Protein AF-A0A2E6TPL6-F1 (afdb_monomer)

Sequence (133 aa):
MKLKTKAWLVSQGLLLVVAFIIQVTFYRAIKVGPVLGMAKRPYVEIIKGVDLVIPESILSQNLPPEAYDARLPLSQVQIQKSNLAAYRRAAQQEEGLRTAFIGGVVVNVIYFFAYHLLFIYFSNSIKRHKRVL

Mean predicted aligned error: 5.43 Å

Structure (mmCIF, N/CA/C/O backbone):
data_AF-A0A2E6TPL6-F1
#
_entry.id   AF-A0A2E6TPL6-F1
#
loop_
_atom_site.group_PDB
_atom_site.id
_atom_site.type_symbol
_atom_site.label_atom_id
_atom_site.label_alt_id
_atom_site.label_comp_id
_atom_site.label_asym_id
_atom_site.label_entity_id
_atom_site.label_seq_id
_atom_site.pdbx_PDB_ins_code
_atom_site.Cartn_x
_atom_site.Cartn_y
_atom_site.Cartn_z
_atom_site.occupancy
_atom_site.B_iso_or_equiv
_atom_site.auth_seq_id
_atom_site.auth_comp_id
_atom_site.auth_asym_id
_atom_site.auth_atom_id
_atom_site.pdbx_PDB_model_num
ATOM 1 N N . MET A 1 1 ? 28.920 -10.388 -16.751 1.00 61.78 1 MET A N 1
ATOM 2 C CA . MET A 1 1 ? 27.532 -9.907 -16.983 1.00 61.78 1 MET A CA 1
ATOM 3 C C . MET A 1 1 ? 27.543 -8.682 -17.888 1.00 61.78 1 MET A C 1
ATOM 5 O O . MET A 1 1 ? 28.387 -7.815 -17.683 1.00 61.78 1 MET A O 1
ATOM 9 N N . LYS A 1 2 ? 26.636 -8.607 -18.874 1.00 85.56 2 LYS A N 1
ATOM 10 C CA . LYS A 1 2 ? 26.517 -7.461 -19.799 1.00 85.56 2 LYS A CA 1
ATOM 11 C C . LYS A 1 2 ? 26.126 -6.187 -19.030 1.00 85.56 2 LYS A C 1
ATOM 13 O O . LYS A 1 2 ? 25.414 -6.281 -18.031 1.00 85.56 2 LYS A O 1
ATOM 18 N N . LEU A 1 3 ? 26.550 -5.010 -19.508 1.00 86.31 3 LEU A N 1
ATOM 19 C CA . LEU A 1 3 ? 26.249 -3.704 -18.888 1.00 86.31 3 LEU A CA 1
ATOM 20 C C . LEU A 1 3 ? 24.743 -3.511 -18.635 1.00 86.31 3 LEU A C 1
ATOM 22 O O . LEU A 1 3 ? 24.360 -3.070 -17.556 1.00 86.31 3 LEU A O 1
ATOM 26 N N . LYS A 1 4 ? 23.905 -3.957 -19.585 1.00 88.69 4 LYS A N 1
ATOM 27 C CA . LYS A 1 4 ? 22.440 -4.041 -19.456 1.00 88.69 4 LYS A CA 1
ATOM 28 C C . LYS A 1 4 ? 22.021 -4.675 -18.130 1.00 88.69 4 LYS A C 1
ATOM 30 O O . LYS A 1 4 ? 21.314 -4.082 -17.333 1.00 88.69 4 LYS A O 1
ATOM 35 N N . THR A 1 5 ? 22.483 -5.893 -17.875 1.00 87.88 5 THR A N 1
ATOM 36 C CA . THR A 1 5 ? 22.052 -6.663 -16.708 1.00 87.88 5 THR A CA 1
ATOM 37 C C . THR A 1 5 ? 22.510 -6.009 -15.409 1.00 87.88 5 THR A C 1
ATOM 39 O O . THR A 1 5 ? 21.754 -5.999 -14.447 1.00 87.88 5 THR A O 1
ATOM 42 N N . LYS A 1 6 ? 23.712 -5.416 -15.382 1.00 91.00 6 LYS A N 1
ATOM 43 C CA . LYS A 1 6 ? 24.206 -4.690 -14.202 1.00 91.00 6 LYS A CA 1
ATOM 44 C C . LYS A 1 6 ? 23.342 -3.463 -13.893 1.00 91.00 6 LYS A C 1
ATOM 46 O O . LYS A 1 6 ? 22.884 -3.319 -12.768 1.00 91.00 6 LYS A O 1
ATOM 51 N N . ALA A 1 7 ? 23.086 -2.617 -14.893 1.00 90.38 7 ALA A N 1
ATOM 52 C CA . ALA A 1 7 ? 22.276 -1.410 -14.724 1.00 90.38 7 ALA A CA 1
ATOM 53 C C . ALA A 1 7 ? 20.827 -1.739 -14.333 1.00 90.38 7 ALA A C 1
ATOM 55 O O . ALA A 1 7 ? 20.265 -1.099 -13.447 1.00 90.38 7 ALA A O 1
ATOM 56 N N . TRP A 1 8 ? 20.252 -2.776 -14.947 1.00 93.19 8 TRP A N 1
ATOM 57 C CA . TRP A 1 8 ? 18.927 -3.270 -14.587 1.00 93.19 8 TRP A CA 1
ATOM 58 C C . TRP A 1 8 ? 18.864 -3.731 -13.129 1.00 93.19 8 TRP A C 1
ATOM 60 O O . TRP A 1 8 ? 17.986 -3.292 -12.396 1.00 93.19 8 TRP A O 1
ATOM 70 N N . LEU A 1 9 ? 19.816 -4.561 -12.686 1.00 92.56 9 LEU A N 1
ATOM 71 C CA . LEU A 1 9 ? 19.839 -5.077 -11.315 1.00 92.56 9 LEU A CA 1
ATOM 72 C C . LEU A 1 9 ? 20.007 -3.975 -10.271 1.00 92.56 9 LEU A C 1
ATOM 74 O O . LEU A 1 9 ? 19.335 -4.020 -9.247 1.00 92.56 9 LEU A O 1
ATOM 78 N N . VAL A 1 10 ? 20.865 -2.983 -10.527 1.00 92.81 10 VAL A N 1
ATOM 79 C CA . VAL A 1 10 ? 21.039 -1.847 -9.609 1.00 92.81 10 VAL A CA 1
ATOM 80 C C . VAL A 1 10 ? 19.732 -1.072 -9.468 1.00 92.81 10 VAL A C 1
ATOM 82 O O . VAL A 1 10 ? 19.296 -0.809 -8.349 1.00 92.81 10 VAL A O 1
ATOM 85 N N . SER A 1 11 ? 19.067 -0.753 -10.581 1.00 90.69 11 SER A N 1
ATOM 86 C CA . SER A 1 11 ? 17.821 0.007 -10.503 1.00 90.69 11 SER A CA 1
ATOM 87 C C . SER A 1 11 ? 16.665 -0.800 -9.914 1.00 90.69 11 SER A C 1
ATOM 89 O O . SER A 1 11 ? 15.890 -0.268 -9.124 1.00 90.69 11 SER A O 1
ATOM 91 N N . GLN A 1 12 ? 16.553 -2.080 -10.268 1.00 91.81 12 GLN A N 1
ATOM 92 C CA . GLN A 1 12 ? 15.533 -2.969 -9.719 1.00 91.81 12 GLN A CA 1
ATOM 93 C C . GLN A 1 12 ? 15.750 -3.189 -8.218 1.00 91.81 12 GLN A C 1
ATOM 95 O O . GLN A 1 12 ? 14.801 -3.152 -7.439 1.00 91.81 12 GLN A O 1
ATOM 100 N N . GLY A 1 13 ? 17.007 -3.356 -7.801 1.00 92.81 13 GLY A N 1
ATOM 101 C CA . GLY A 1 13 ? 17.386 -3.454 -6.397 1.00 92.81 13 GLY A CA 1
ATOM 102 C C . GLY A 1 13 ? 16.987 -2.206 -5.615 1.00 92.81 13 GLY A C 1
ATOM 103 O O . GLY A 1 13 ? 16.375 -2.328 -4.558 1.00 92.81 13 GLY A O 1
ATOM 104 N N . LEU A 1 14 ? 17.242 -1.012 -6.159 1.00 95.12 14 LEU A N 1
ATOM 105 C CA . LEU A 1 14 ? 16.849 0.242 -5.514 1.00 95.12 14 LEU A CA 1
ATOM 106 C C . LEU A 1 14 ? 15.326 0.341 -5.331 1.00 95.12 14 LEU A C 1
ATOM 108 O O . LEU A 1 14 ? 14.867 0.697 -4.248 1.00 95.12 14 LEU A O 1
ATOM 112 N N . LEU A 1 15 ? 14.540 -0.030 -6.347 1.00 94.12 15 LEU A N 1
ATOM 113 C CA . LEU A 1 15 ? 13.074 -0.030 -6.261 1.00 94.12 15 LEU A CA 1
ATOM 114 C C . LEU A 1 15 ? 12.552 -0.987 -5.188 1.00 94.12 15 LEU A C 1
ATOM 116 O O . LEU A 1 15 ? 11.667 -0.621 -4.415 1.00 94.12 15 LEU A O 1
ATOM 120 N N . LEU A 1 16 ? 13.111 -2.196 -5.114 1.00 94.75 16 LEU A N 1
ATOM 121 C CA . LEU A 1 16 ? 12.724 -3.180 -4.103 1.00 94.75 16 LEU A CA 1
ATOM 122 C C . LEU A 1 16 ? 13.094 -2.720 -2.689 1.00 94.75 16 LEU A C 1
ATOM 124 O O . LEU A 1 16 ? 12.283 -2.866 -1.776 1.00 94.75 16 LEU A O 1
ATOM 128 N N . VAL A 1 17 ? 14.275 -2.122 -2.506 1.00 96.19 17 VAL A N 1
ATOM 129 C CA . VAL A 1 17 ? 14.706 -1.571 -1.212 1.00 96.19 17 VAL A CA 1
ATOM 130 C C . VAL A 1 17 ? 13.775 -0.448 -0.762 1.00 96.19 17 VAL A C 1
ATOM 132 O O . VAL A 1 17 ? 13.322 -0.450 0.381 1.00 96.19 17 VAL A O 1
ATOM 135 N N . VAL A 1 18 ? 13.433 0.483 -1.654 1.00 94.94 18 VAL A N 1
ATOM 136 C CA . VAL A 1 18 ? 12.509 1.581 -1.335 1.00 94.94 18 VAL A CA 1
ATOM 137 C C . VAL A 1 18 ? 11.118 1.043 -0.994 1.00 94.94 18 VAL A C 1
ATOM 139 O O . VAL A 1 18 ? 10.553 1.427 0.031 1.00 94.94 18 VAL A O 1
ATOM 142 N N . ALA A 1 19 ? 10.585 0.114 -1.793 1.00 94.69 19 ALA A N 1
ATOM 143 C CA . ALA A 1 19 ? 9.297 -0.516 -1.512 1.00 94.69 19 ALA A CA 1
ATOM 144 C C . ALA A 1 19 ? 9.300 -1.216 -0.143 1.00 94.69 19 ALA A C 1
ATOM 146 O O . ALA A 1 19 ? 8.362 -1.051 0.636 1.00 94.69 19 ALA A O 1
ATOM 147 N N . PHE A 1 20 ? 10.377 -1.932 0.188 1.00 96.19 20 PHE A N 1
ATOM 148 C CA . PHE A 1 20 ? 10.544 -2.576 1.488 1.00 96.19 20 PHE A CA 1
ATOM 149 C C . PHE A 1 20 ? 10.549 -1.564 2.643 1.00 96.19 20 PHE A C 1
ATOM 151 O O . PHE A 1 20 ? 9.829 -1.754 3.624 1.00 96.19 20 PHE A O 1
ATOM 158 N N . ILE A 1 21 ? 11.296 -0.462 2.521 1.00 96.75 21 ILE A N 1
ATOM 159 C CA . ILE A 1 21 ? 11.339 0.599 3.539 1.00 96.75 21 ILE A CA 1
ATOM 160 C C . ILE A 1 21 ? 9.945 1.189 3.770 1.00 96.75 21 ILE A C 1
ATOM 162 O O . ILE A 1 21 ? 9.536 1.345 4.923 1.00 96.75 21 ILE A O 1
ATOM 166 N N . ILE A 1 22 ? 9.197 1.480 2.702 1.00 94.50 22 ILE A N 1
ATOM 167 C CA . ILE A 1 22 ? 7.830 2.012 2.797 1.00 94.50 22 ILE A CA 1
ATOM 168 C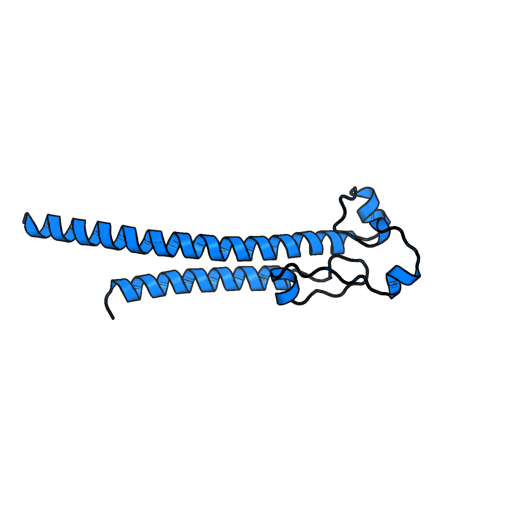 C . ILE A 1 22 ? 6.925 1.028 3.548 1.00 94.50 22 ILE A C 1
ATOM 170 O O . ILE A 1 22 ? 6.263 1.418 4.512 1.00 94.50 22 ILE A O 1
ATOM 174 N N . GLN A 1 23 ? 6.946 -0.253 3.164 1.00 96.75 23 GLN A N 1
ATOM 175 C CA . GLN A 1 23 ? 6.134 -1.294 3.803 1.00 96.75 23 GLN A CA 1
ATOM 176 C C . GLN A 1 23 ? 6.447 -1.431 5.295 1.00 96.75 23 GLN A C 1
ATOM 178 O O . GLN A 1 23 ? 5.543 -1.420 6.131 1.00 96.75 23 GLN A O 1
ATOM 183 N N . VAL A 1 24 ? 7.731 -1.496 5.656 1.00 96.88 24 VAL A N 1
ATOM 184 C CA . VAL A 1 24 ? 8.158 -1.596 7.058 1.00 96.88 24 VAL A CA 1
ATOM 185 C C . VAL A 1 24 ? 7.748 -0.356 7.848 1.00 96.88 24 VAL A C 1
ATOM 187 O O . VAL A 1 24 ? 7.274 -0.481 8.979 1.00 96.88 24 VAL A O 1
ATOM 190 N N . THR A 1 25 ? 7.902 0.834 7.269 1.00 95.50 25 THR A N 1
ATOM 191 C CA . THR A 1 25 ? 7.596 2.103 7.940 1.00 95.50 25 THR A CA 1
ATOM 192 C C . THR A 1 25 ? 6.105 2.224 8.238 1.00 95.50 25 THR A C 1
ATOM 194 O O . THR A 1 25 ? 5.727 2.454 9.389 1.00 95.50 25 THR A O 1
ATOM 197 N N . PHE A 1 26 ? 5.247 1.995 7.243 1.00 94.44 26 PHE A N 1
ATOM 198 C CA . PHE A 1 26 ? 3.798 2.032 7.434 1.00 94.44 26 PHE A CA 1
ATOM 199 C C . PHE A 1 26 ? 3.313 0.931 8.364 1.00 94.44 26 PHE A C 1
ATOM 201 O O . PHE A 1 26 ? 2.531 1.206 9.274 1.00 94.44 26 PHE A O 1
ATOM 208 N N . TYR A 1 27 ? 3.839 -0.288 8.231 1.00 97.19 27 TYR A N 1
ATOM 209 C CA . TYR A 1 27 ? 3.469 -1.356 9.145 1.00 97.19 27 TYR A CA 1
ATOM 210 C C . TYR A 1 27 ? 3.855 -1.015 10.587 1.00 97.19 27 TYR A C 1
ATOM 212 O O . TYR A 1 27 ? 3.050 -1.205 11.491 1.00 97.19 27 TYR A O 1
ATOM 220 N N . ARG A 1 28 ? 5.052 -0.471 10.849 1.00 96.12 28 ARG A N 1
ATOM 221 C CA . ARG A 1 28 ? 5.479 -0.059 12.204 1.00 96.12 28 ARG A CA 1
ATOM 222 C C . ARG A 1 28 ? 4.660 1.098 12.783 1.00 96.12 28 ARG A C 1
ATOM 224 O O . ARG A 1 28 ? 4.548 1.186 14.009 1.00 96.12 28 ARG A O 1
ATOM 231 N N . ALA A 1 29 ? 4.090 1.952 11.935 1.00 95.12 29 ALA A N 1
ATOM 232 C CA . ALA A 1 29 ? 3.231 3.052 12.363 1.00 95.12 29 ALA A CA 1
ATOM 233 C C . ALA A 1 29 ? 1.898 2.566 12.961 1.00 95.12 29 ALA A C 1
ATOM 235 O O . ALA A 1 29 ? 1.374 3.219 13.865 1.00 95.12 29 ALA A O 1
ATOM 236 N N . ILE A 1 30 ? 1.395 1.405 12.526 1.00 95.50 30 ILE A N 1
ATOM 237 C CA . ILE A 1 30 ? 0.181 0.788 13.073 1.00 95.50 30 ILE A CA 1
ATOM 238 C C . ILE A 1 30 ? 0.440 0.329 14.513 1.00 95.50 30 ILE A C 1
ATOM 240 O O . ILE A 1 30 ? 1.394 -0.417 14.777 1.00 95.50 30 ILE A O 1
ATOM 244 N N . LYS A 1 31 ? -0.421 0.774 15.438 1.00 94.69 31 LYS A N 1
ATOM 245 C CA . LYS A 1 31 ? -0.348 0.463 16.878 1.00 94.69 31 LYS A CA 1
ATOM 246 C C . LYS A 1 31 ? -1.405 -0.536 17.349 1.00 94.69 31 LYS A C 1
ATOM 248 O O . LYS A 1 31 ? -1.103 -1.354 18.208 1.00 94.69 31 LYS A O 1
ATOM 253 N N . VAL A 1 32 ? -2.605 -0.474 16.783 1.00 95.12 32 VAL A N 1
ATOM 254 C CA . VAL A 1 32 ? -3.769 -1.304 17.138 1.00 95.12 32 VAL A CA 1
ATOM 255 C C . VAL A 1 32 ? -4.410 -1.862 15.869 1.00 95.12 32 VAL A C 1
ATOM 257 O O . VAL A 1 32 ? -4.038 -1.440 14.774 1.00 95.12 32 VAL A O 1
ATOM 260 N N . GLY A 1 33 ? -5.333 -2.813 16.005 1.00 94.25 33 GLY A N 1
ATOM 261 C CA . GLY A 1 33 ? -6.192 -3.238 14.898 1.00 94.25 33 GLY A CA 1
ATOM 262 C C . GLY A 1 33 ? -7.284 -2.201 14.592 1.00 94.25 33 GLY A C 1
ATOM 263 O O . GLY A 1 33 ? -7.356 -1.165 15.253 1.00 94.25 33 GLY A O 1
ATOM 264 N N . PRO A 1 34 ? -8.156 -2.444 13.604 1.00 94.38 34 PRO A N 1
ATOM 265 C CA . PRO A 1 34 ? -9.221 -1.511 13.229 1.00 94.38 34 PRO A CA 1
ATOM 266 C C . PRO A 1 34 ? -10.521 -1.689 14.038 1.00 94.38 34 PRO A C 1
ATOM 268 O O . PRO A 1 34 ? -11.481 -0.954 13.818 1.00 94.38 34 PRO A O 1
ATOM 271 N N . VAL A 1 35 ? -10.555 -2.644 14.972 1.00 93.44 35 VAL A N 1
ATOM 272 C CA . VAL A 1 35 ? -11.692 -2.934 15.860 1.00 93.44 35 VAL A CA 1
ATOM 273 C C . VAL A 1 35 ? -11.291 -2.679 17.312 1.00 93.44 35 VAL A C 1
ATOM 275 O O . VAL A 1 35 ? -10.169 -3.003 17.701 1.00 93.44 35 VAL A O 1
ATOM 278 N N . LEU A 1 36 ? -12.193 -2.107 18.114 1.00 92.25 36 LEU A N 1
ATOM 279 C CA . LEU A 1 36 ? -11.968 -1.806 19.530 1.00 92.25 36 LEU A CA 1
ATOM 280 C C . LEU A 1 36 ? -11.450 -3.036 20.294 1.00 92.25 36 LEU A C 1
ATOM 282 O O . LEU A 1 36 ? -12.002 -4.127 20.183 1.00 92.25 36 LEU A O 1
ATOM 286 N N . GLY A 1 37 ? -10.373 -2.864 21.064 1.00 88.62 37 GLY A N 1
ATOM 287 C CA . GLY A 1 37 ? -9.748 -3.951 21.828 1.00 88.62 37 GLY A CA 1
ATOM 288 C C . GLY A 1 37 ? -8.924 -4.934 20.988 1.00 88.62 37 GLY A C 1
ATOM 289 O O . GLY A 1 37 ? -8.298 -5.832 21.545 1.00 88.62 37 GLY A O 1
ATOM 290 N N . MET A 1 38 ? -8.872 -4.764 19.663 1.00 91.31 38 MET A N 1
ATOM 291 C CA . MET A 1 38 ? -8.071 -5.610 18.788 1.00 91.31 38 MET A CA 1
ATOM 292 C C . MET A 1 38 ? -6.599 -5.190 18.806 1.00 91.31 38 MET A C 1
ATOM 294 O O . MET A 1 38 ? -6.245 -4.024 18.589 1.00 91.31 38 MET A O 1
ATOM 298 N N . ALA A 1 39 ? -5.720 -6.170 18.998 1.00 93.06 39 ALA A N 1
ATOM 299 C CA . ALA A 1 39 ? -4.291 -5.983 18.811 1.00 93.06 39 ALA A CA 1
ATOM 300 C C . ALA A 1 39 ? -3.952 -5.674 17.344 1.00 93.06 39 ALA A C 1
ATOM 302 O O . ALA A 1 39 ? -4.722 -5.943 16.419 1.00 93.06 39 ALA A O 1
ATOM 303 N N . LYS A 1 40 ? -2.760 -5.117 17.127 1.00 94.88 40 LYS A N 1
ATOM 304 C CA . LYS A 1 40 ? -2.201 -4.941 15.788 1.00 94.88 40 LYS A CA 1
ATOM 305 C C . LYS A 1 40 ? -2.194 -6.270 15.029 1.00 94.88 40 LYS A C 1
ATOM 307 O O . LYS A 1 40 ? -1.655 -7.261 15.520 1.00 94.88 40 LYS A O 1
ATOM 312 N N . ARG A 1 41 ? -2.725 -6.256 13.809 1.00 94.62 41 ARG A N 1
ATOM 313 C CA . ARG A 1 41 ? -2.809 -7.445 12.961 1.00 94.62 41 ARG A CA 1
ATOM 314 C C . ARG A 1 41 ? -1.457 -7.824 12.348 1.00 94.62 41 ARG A C 1
ATOM 316 O O . ARG A 1 41 ? -0.653 -6.932 12.054 1.00 94.62 41 ARG A O 1
ATOM 323 N N . PRO A 1 42 ? -1.206 -9.120 12.099 1.00 95.81 42 PRO A N 1
ATOM 324 C CA . PRO A 1 42 ? -0.039 -9.566 11.349 1.00 95.81 42 PRO A CA 1
ATOM 325 C C . PRO A 1 42 ? 0.007 -8.969 9.938 1.00 95.81 42 PRO A C 1
ATOM 327 O O . PRO A 1 42 ? -0.997 -8.931 9.228 1.00 95.81 42 PRO A O 1
ATOM 330 N N . TYR A 1 43 ? 1.202 -8.568 9.495 1.00 95.69 43 TYR A N 1
ATOM 331 C CA . TYR A 1 43 ? 1.429 -7.974 8.169 1.00 95.69 43 TYR A CA 1
ATOM 332 C C . TYR A 1 43 ? 0.787 -8.781 7.029 1.00 95.69 43 TYR A C 1
ATOM 334 O O . TYR A 1 43 ? 0.113 -8.223 6.169 1.00 95.69 43 TYR A O 1
ATOM 342 N N . VAL A 1 44 ? 0.964 -10.106 7.037 1.00 95.44 44 VAL A N 1
ATOM 343 C CA . VAL A 1 44 ? 0.475 -10.984 5.963 1.00 95.44 44 VAL A CA 1
ATOM 344 C C . VAL A 1 44 ? -1.050 -10.963 5.861 1.00 95.44 44 VAL A C 1
ATOM 346 O O . VAL A 1 44 ? -1.576 -10.951 4.752 1.00 95.44 44 VAL A O 1
ATOM 349 N N . GLU A 1 45 ? -1.759 -10.925 6.989 1.00 95.69 45 GLU A N 1
ATOM 350 C CA . GLU A 1 45 ? -3.224 -10.850 7.003 1.00 95.69 45 GLU A CA 1
ATOM 351 C C . GLU A 1 45 ? -3.724 -9.519 6.449 1.00 95.69 45 GLU A C 1
ATOM 353 O O . GLU A 1 45 ? -4.678 -9.498 5.671 1.00 95.69 45 GLU A O 1
ATOM 358 N N . ILE A 1 46 ? -3.040 -8.422 6.798 1.00 95.25 46 ILE A N 1
ATOM 359 C CA . ILE A 1 46 ? -3.351 -7.087 6.281 1.00 95.25 46 ILE A CA 1
ATOM 360 C C . ILE A 1 46 ? -3.192 -7.068 4.764 1.00 95.25 46 ILE A C 1
ATOM 362 O O . ILE A 1 46 ? -4.106 -6.620 4.077 1.00 95.25 46 ILE A O 1
ATOM 366 N N . ILE A 1 47 ? -2.066 -7.571 4.241 1.00 96.25 47 ILE A N 1
ATOM 367 C CA . ILE A 1 47 ? -1.783 -7.586 2.798 1.00 96.25 47 ILE A CA 1
ATOM 368 C C . ILE A 1 47 ? -2.758 -8.483 2.035 1.00 96.25 47 ILE A C 1
ATOM 370 O O . ILE A 1 47 ? -3.232 -8.093 0.971 1.00 96.25 47 ILE A O 1
ATOM 374 N N . LYS A 1 48 ? -3.086 -9.661 2.576 1.00 94.62 48 LYS A N 1
ATOM 375 C CA . LYS A 1 48 ? -4.043 -10.590 1.957 1.00 94.62 48 LYS A CA 1
ATOM 376 C C . LYS A 1 48 ? -5.498 -10.134 2.069 1.00 94.62 48 LYS A C 1
ATOM 378 O O . LYS A 1 48 ? -6.352 -10.747 1.443 1.00 94.62 48 LYS A O 1
ATOM 383 N N . GLY A 1 49 ? -5.782 -9.094 2.855 1.00 92.31 49 GLY A N 1
ATOM 384 C CA . GLY A 1 49 ? -7.146 -8.620 3.071 1.00 92.31 49 GLY A CA 1
ATOM 385 C C . GLY A 1 49 ? -8.029 -9.664 3.753 1.00 92.31 49 GLY A C 1
ATOM 386 O O . GLY A 1 49 ? -9.209 -9.739 3.444 1.00 92.31 49 GLY A O 1
ATOM 387 N N . VAL A 1 50 ? -7.456 -10.483 4.645 1.00 92.25 50 VAL A N 1
ATOM 388 C CA . VAL A 1 50 ? -8.218 -11.501 5.384 1.00 92.25 50 VAL A CA 1
ATOM 389 C C . VAL A 1 50 ? -9.312 -10.814 6.201 1.00 92.25 50 VAL A C 1
ATOM 391 O O . VAL A 1 50 ? -9.062 -9.754 6.791 1.00 92.25 50 VAL A O 1
ATOM 394 N N . ASP A 1 51 ? -10.497 -11.419 6.246 1.00 87.75 51 ASP A N 1
ATOM 395 C CA . ASP A 1 51 ? -11.604 -10.917 7.053 1.00 87.75 51 ASP A CA 1
ATOM 396 C C . ASP A 1 51 ? -11.232 -10.836 8.532 1.00 87.75 51 ASP A C 1
ATOM 398 O O . ASP A 1 51 ? -10.414 -11.593 9.060 1.00 87.75 51 ASP A O 1
ATOM 402 N N . LEU A 1 52 ? -11.816 -9.850 9.202 1.00 86.69 52 LEU A N 1
ATOM 403 C CA . LEU A 1 52 ? -11.511 -9.577 10.594 1.00 86.69 52 LEU A CA 1
ATOM 404 C C . LEU A 1 52 ? -12.369 -10.422 11.519 1.00 86.69 52 LEU A C 1
ATOM 406 O O . LEU A 1 52 ? -13.591 -10.439 11.405 1.00 86.69 52 LEU A O 1
ATOM 410 N N . VAL A 1 53 ? -11.709 -11.045 12.491 1.00 86.31 53 VAL A N 1
ATOM 411 C CA . VAL A 1 53 ? -12.372 -11.706 13.611 1.00 86.31 53 VAL A CA 1
ATOM 412 C C . VAL A 1 53 ? -12.560 -10.677 14.722 1.00 86.31 53 VAL A C 1
ATOM 414 O O . VAL A 1 53 ? -11.589 -10.109 15.226 1.00 86.31 53 VAL A O 1
ATOM 417 N N . ILE A 1 54 ? -13.817 -10.406 15.072 1.00 88.00 54 ILE A N 1
ATOM 418 C CA . ILE A 1 54 ? -14.167 -9.490 16.161 1.00 88.00 54 ILE A CA 1
ATOM 419 C C . ILE A 1 54 ? -13.8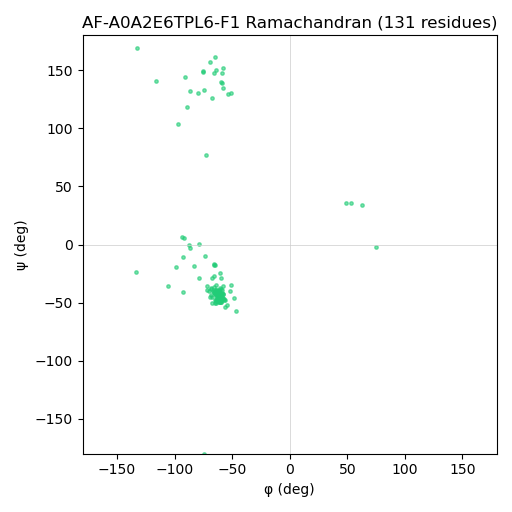80 -10.203 17.493 1.00 88.00 54 ILE A C 1
ATOM 421 O O . ILE A 1 54 ? -14.294 -11.352 17.651 1.00 88.00 54 ILE A O 1
ATOM 425 N N . PRO A 1 55 ? -13.202 -9.558 18.461 1.00 87.06 55 PRO A N 1
ATOM 426 C CA . PRO A 1 55 ? -12.965 -10.157 19.770 1.00 87.06 55 PRO A CA 1
ATOM 427 C C . PRO A 1 55 ? -14.271 -10.546 20.481 1.00 87.06 55 PRO A C 1
ATOM 429 O O . PRO A 1 55 ? -15.204 -9.744 20.569 1.00 87.06 55 PRO A O 1
ATOM 432 N 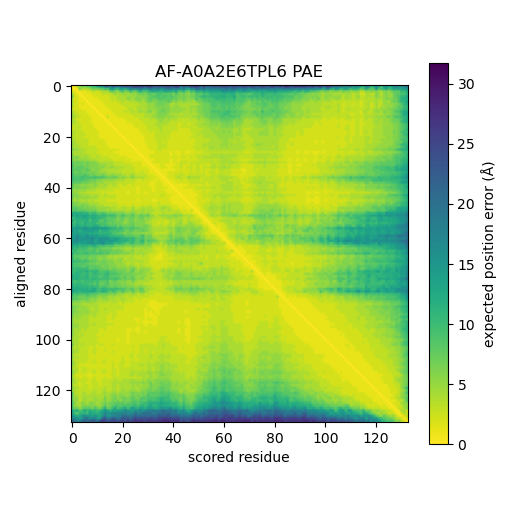N . GLU A 1 56 ? -14.318 -11.744 21.067 1.00 86.88 56 GLU A N 1
ATOM 433 C CA . GLU A 1 56 ? -15.488 -12.232 21.820 1.00 86.88 56 GLU A CA 1
ATOM 434 C C . GLU A 1 56 ? -15.848 -11.333 23.015 1.00 86.88 56 GLU A C 1
ATOM 436 O O . GLU A 1 56 ? -17.018 -11.193 23.379 1.00 86.88 56 GLU A O 1
ATOM 441 N N . SER A 1 57 ? -14.855 -10.649 23.591 1.00 85.12 57 SER A N 1
ATOM 442 C CA . SER A 1 57 ? -15.051 -9.678 24.673 1.00 85.12 57 SER A CA 1
ATOM 443 C C . SER A 1 57 ? -15.945 -8.502 24.278 1.00 85.12 57 SER A C 1
ATOM 445 O O . SER A 1 57 ? -16.554 -7.893 25.150 1.00 85.12 57 SER A O 1
ATOM 447 N N . ILE A 1 58 ? -16.033 -8.183 22.984 1.00 85.38 58 ILE A N 1
ATOM 448 C CA . ILE A 1 58 ? -16.893 -7.125 22.445 1.00 85.38 58 ILE A CA 1
ATOM 449 C C . ILE A 1 58 ? -18.245 -7.695 22.018 1.00 85.38 58 ILE A C 1
ATOM 451 O O . ILE A 1 58 ? -19.279 -7.093 22.301 1.00 85.38 58 ILE A O 1
ATOM 455 N N . LEU A 1 59 ? -18.249 -8.876 21.392 1.00 85.06 59 LEU A N 1
ATOM 456 C CA . LEU A 1 59 ? -19.486 -9.548 20.977 1.00 85.06 59 LEU A CA 1
ATOM 457 C C . LEU A 1 59 ? -20.392 -9.865 22.173 1.00 85.06 59 LEU A C 1
ATOM 459 O O . LEU A 1 59 ? -21.604 -9.695 22.092 1.00 85.06 59 LEU A O 1
ATOM 463 N N . SER A 1 60 ? -19.807 -10.245 23.310 1.00 86.56 60 SER A N 1
ATOM 464 C CA . SER A 1 60 ? -20.548 -10.529 24.546 1.00 86.56 60 SER A CA 1
ATOM 465 C C . SER A 1 60 ? -21.246 -9.307 25.160 1.00 86.56 60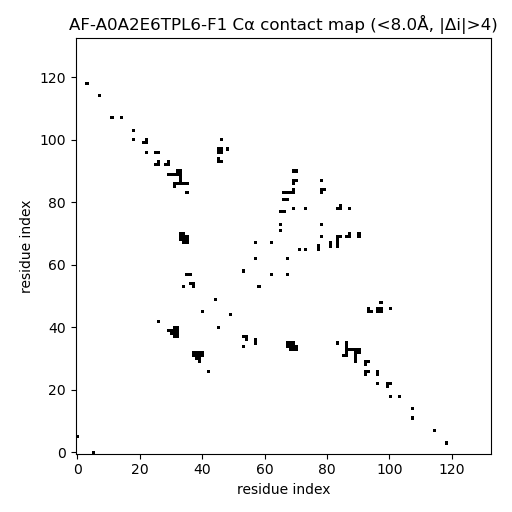 SER A C 1
ATOM 467 O O . SER A 1 60 ? -22.161 -9.472 25.963 1.00 86.56 60 SER A O 1
ATOM 469 N N . GLN A 1 61 ? -20.871 -8.084 24.769 1.00 86.44 61 GLN A N 1
ATOM 470 C CA . GLN A 1 61 ? -21.468 -6.848 25.288 1.00 86.44 61 GLN A CA 1
ATOM 471 C C . GLN A 1 61 ? -22.731 -6.415 24.524 1.00 86.44 61 GLN A C 1
ATOM 473 O O . GLN A 1 61 ? -23.345 -5.422 24.909 1.00 86.44 61 GLN A O 1
ATOM 478 N N . ASN A 1 62 ? -23.124 -7.129 23.456 1.00 85.94 62 ASN A N 1
ATOM 479 C CA . ASN A 1 62 ? -24.273 -6.783 22.601 1.00 85.94 62 ASN A CA 1
ATOM 480 C C . ASN A 1 62 ? -24.273 -5.310 22.144 1.00 85.94 62 ASN A C 1
ATOM 482 O O . ASN A 1 62 ? -25.317 -4.665 22.034 1.00 85.94 62 ASN A O 1
ATOM 486 N N . LEU A 1 63 ? -23.082 -4.761 21.895 1.00 86.62 63 LEU A N 1
ATOM 487 C CA . LEU A 1 63 ? -22.926 -3.403 21.391 1.00 86.62 63 LEU A CA 1
ATOM 488 C C . LEU A 1 63 ? -23.274 -3.343 19.898 1.00 86.62 63 LEU A C 1
ATOM 490 O O . LEU A 1 63 ? -23.019 -4.304 19.168 1.00 86.62 63 LEU A O 1
ATOM 494 N N . PRO A 1 64 ? -23.802 -2.209 19.411 1.00 90.00 64 PRO A N 1
ATOM 495 C CA . PRO A 1 64 ? -23.971 -2.011 17.980 1.00 90.00 64 PRO A CA 1
ATOM 496 C C . PRO A 1 64 ? -22.594 -1.946 17.283 1.00 90.00 64 PRO A C 1
ATOM 498 O O . PRO A 1 64 ? -21.636 -1.443 17.886 1.00 90.00 64 PRO A O 1
ATOM 501 N N . PRO A 1 65 ? -22.462 -2.407 16.023 1.00 90.19 65 PRO A N 1
ATOM 502 C CA . 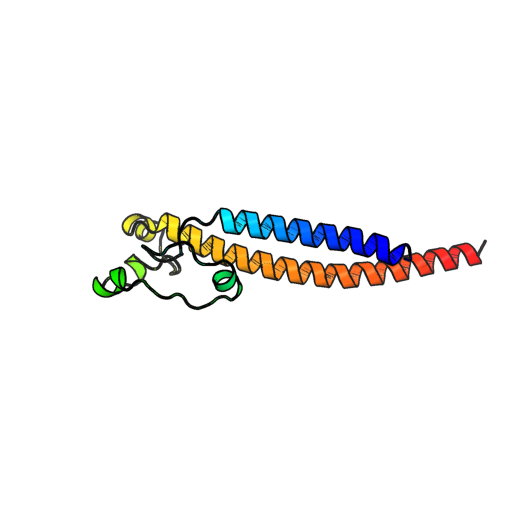PRO A 1 65 ? -21.200 -2.394 15.277 1.00 90.19 65 PRO A CA 1
ATOM 503 C C . PRO A 1 65 ? -20.485 -1.042 15.253 1.00 90.19 65 PRO A C 1
ATOM 505 O O . PRO A 1 65 ? -19.262 -0.978 15.342 1.00 90.19 65 PRO A O 1
ATOM 508 N N . GLU A 1 66 ? -21.230 0.058 15.218 1.00 91.75 66 GLU A N 1
ATOM 509 C CA . GLU A 1 66 ? -20.718 1.430 15.216 1.00 91.75 66 GLU A CA 1
ATOM 510 C C . GLU A 1 66 ? -19.978 1.810 16.509 1.00 91.75 66 GLU A C 1
ATOM 512 O O . GLU A 1 66 ? -19.234 2.794 16.538 1.00 91.75 66 GLU A O 1
ATOM 517 N N . ALA A 1 67 ? -20.177 1.053 17.591 1.00 90.06 67 ALA A N 1
ATOM 518 C CA . ALA A 1 67 ? -19.496 1.270 18.861 1.00 90.06 67 ALA A CA 1
ATOM 519 C C . ALA A 1 67 ? -18.098 0.637 18.911 1.00 90.06 67 ALA A C 1
ATOM 521 O O . ALA A 1 67 ? -17.291 1.040 19.747 1.00 90.06 67 ALA A O 1
ATOM 522 N N . TYR A 1 68 ? -17.785 -0.319 18.028 1.00 92.19 68 TYR A N 1
ATOM 523 C CA . TYR A 1 68 ? -16.517 -1.052 18.079 1.00 92.19 68 TYR A CA 1
ATOM 524 C C . TYR A 1 68 ? -15.792 -1.193 16.736 1.00 92.19 68 TYR A C 1
ATOM 526 O O . TYR A 1 68 ? -14.575 -1.377 16.730 1.00 92.19 68 TYR A O 1
ATOM 534 N N . ASP A 1 69 ? -16.486 -1.108 15.602 1.00 93.00 69 ASP A N 1
ATOM 535 C CA . ASP A 1 69 ? -15.898 -1.255 14.273 1.00 93.00 69 ASP A CA 1
ATOM 536 C C . ASP A 1 69 ? -15.597 0.110 13.651 1.00 93.00 69 ASP A C 1
ATOM 538 O O . ASP A 1 69 ? -16.470 0.809 13.131 1.00 93.00 69 ASP A O 1
ATOM 542 N N . ALA A 1 70 ? -14.319 0.488 13.659 1.00 9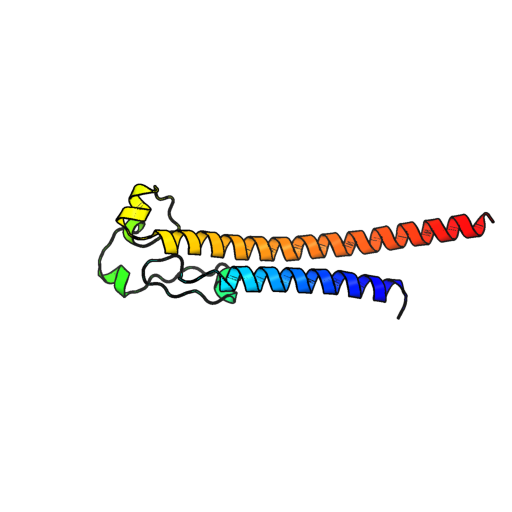2.81 70 ALA A N 1
ATOM 543 C CA . ALA A 1 70 ? -13.889 1.772 13.131 1.00 92.81 70 ALA A CA 1
ATOM 544 C C . ALA A 1 70 ? -13.782 1.800 11.596 1.00 92.81 70 ALA A C 1
ATOM 546 O O . ALA A 1 70 ? -13.410 2.833 11.034 1.00 92.81 70 ALA A O 1
ATOM 547 N N . ARG A 1 71 ? -14.081 0.700 10.893 1.00 92.00 71 ARG A N 1
ATOM 548 C CA . ARG A 1 71 ? -14.096 0.653 9.419 1.00 92.00 71 ARG A CA 1
ATOM 549 C C . ARG A 1 71 ? -15.367 1.264 8.843 1.00 92.00 71 ARG A C 1
ATOM 551 O O . ARG A 1 71 ? -15.327 1.835 7.753 1.00 92.00 71 ARG A O 1
ATOM 558 N N . LEU A 1 72 ? -16.464 1.197 9.591 1.00 93.44 72 LEU A N 1
ATOM 559 C CA . LEU A 1 72 ? -17.758 1.730 9.181 1.00 93.44 72 LEU A CA 1
ATOM 560 C C . LEU A 1 72 ? -17.680 3.239 8.877 1.00 93.44 72 LEU A C 1
ATOM 562 O O . LEU A 1 72 ? -16.814 3.940 9.416 1.00 93.44 72 LEU A O 1
ATOM 566 N N . PRO A 1 73 ? -18.543 3.767 7.991 1.00 92.19 73 PRO A N 1
ATOM 567 C CA . PRO A 1 73 ? -18.585 5.191 7.671 1.00 92.19 73 PRO A CA 1
ATOM 568 C C . PRO A 1 73 ? -19.191 5.992 8.838 1.00 92.19 73 PRO A C 1
ATOM 570 O O . PRO A 1 73 ? -20.351 6.387 8.813 1.00 92.19 73 PRO A O 1
ATOM 573 N N . LEU A 1 74 ? -18.391 6.213 9.881 1.00 91.25 74 LEU A N 1
ATOM 574 C CA . LEU A 1 74 ? -18.781 6.928 11.095 1.00 91.25 74 LEU A CA 1
ATOM 575 C C . LEU A 1 74 ? -18.484 8.428 10.985 1.00 91.25 74 LEU A C 1
ATOM 577 O O . LEU A 1 74 ? -17.454 8.841 10.444 1.00 91.25 74 LEU A O 1
ATOM 581 N N . SER A 1 75 ? -19.354 9.250 11.570 1.00 92.50 75 SER A N 1
ATOM 582 C CA . SER A 1 75 ? -19.082 10.676 11.775 1.00 92.50 75 SER A CA 1
ATOM 583 C C . SER A 1 75 ? -17.987 10.885 12.829 1.00 92.50 75 SER A C 1
ATOM 585 O O . SER A 1 75 ? -17.774 10.050 13.710 1.00 92.50 75 SER A O 1
ATOM 587 N N . GLN A 1 76 ? -17.313 12.039 12.796 1.00 89.81 76 GLN A N 1
ATOM 588 C CA . GLN A 1 76 ? -16.273 12.366 13.784 1.00 89.81 76 GLN A CA 1
ATOM 589 C C . GLN A 1 76 ? -16.801 12.346 15.226 1.00 89.81 76 GLN A C 1
ATOM 591 O O . GLN A 1 76 ? -16.107 11.890 16.132 1.00 89.81 76 GLN A O 1
ATOM 596 N N . VAL A 1 77 ? -18.051 12.774 15.428 1.00 91.06 77 VAL A N 1
ATOM 597 C CA . VAL A 1 77 ? -18.710 12.756 16.740 1.00 91.06 77 VAL A CA 1
ATOM 598 C C . VAL A 1 77 ? -18.878 11.322 17.246 1.00 91.06 77 VAL A C 1
ATOM 600 O O . VAL A 1 77 ? -18.569 11.042 18.400 1.00 91.06 77 VAL A O 1
ATOM 603 N N . GLN A 1 78 ? -19.303 10.393 16.383 1.00 90.00 78 GLN A N 1
ATOM 604 C CA . GLN A 1 78 ? -19.424 8.974 16.740 1.00 90.00 78 GLN A CA 1
ATOM 605 C C . GLN A 1 78 ? -18.060 8.353 17.060 1.00 90.00 78 GLN A C 1
ATOM 607 O O . GLN A 1 78 ? -17.926 7.657 18.062 1.00 90.00 78 GLN A O 1
ATOM 612 N N . ILE A 1 79 ? -17.029 8.658 16.265 1.00 90.44 79 ILE A N 1
ATOM 613 C CA . ILE A 1 79 ? -15.666 8.155 16.493 1.00 90.44 79 ILE A CA 1
ATOM 614 C C . ILE A 1 79 ? -15.135 8.607 17.855 1.00 90.44 79 ILE A C 1
ATOM 616 O O . ILE A 1 79 ? -14.522 7.813 18.568 1.00 90.44 79 ILE A O 1
ATOM 620 N N . GLN A 1 80 ? -15.359 9.869 18.225 1.00 90.31 80 GLN A N 1
ATOM 621 C CA . GLN A 1 80 ? -14.931 10.391 19.522 1.00 90.31 80 GLN A CA 1
ATOM 622 C C . GLN A 1 80 ? -15.734 9.780 20.669 1.00 90.31 80 GLN A C 1
ATOM 624 O O . GLN A 1 80 ? -15.142 9.326 21.646 1.00 90.31 80 GLN A O 1
ATOM 629 N N . LYS A 1 81 ? -17.063 9.703 20.527 1.00 90.06 81 LYS A N 1
ATOM 630 C CA . LYS A 1 81 ? -17.957 9.141 21.548 1.00 90.06 81 LYS A CA 1
ATOM 631 C C . LYS A 1 81 ? -17.630 7.680 21.868 1.00 90.06 81 LYS A C 1
ATOM 633 O O . LYS A 1 81 ? -17.678 7.293 23.030 1.00 90.06 81 LYS A O 1
ATOM 638 N N . SER A 1 82 ? -17.261 6.899 20.856 1.00 87.94 82 SER A N 1
ATOM 639 C CA . SER A 1 82 ? -16.915 5.479 20.990 1.00 87.94 82 SER A CA 1
ATOM 640 C C . SER A 1 82 ? -15.409 5.228 21.191 1.00 87.94 82 SER A C 1
ATOM 642 O O . SER A 1 82 ? -14.970 4.083 21.180 1.00 87.94 82 SER A O 1
ATOM 644 N N . ASN A 1 83 ? -14.588 6.278 21.349 1.00 91.31 83 ASN A N 1
ATOM 645 C CA . ASN A 1 83 ? -13.125 6.191 21.480 1.00 91.31 83 ASN A CA 1
ATOM 646 C C . ASN A 1 83 ? -12.429 5.398 20.342 1.00 91.31 83 ASN A C 1
ATOM 648 O O . ASN A 1 83 ? -11.431 4.701 20.538 1.00 91.31 83 ASN A O 1
ATOM 652 N N . LEU A 1 84 ? -12.941 5.519 19.113 1.00 94.25 84 LEU A N 1
ATOM 653 C CA . LEU A 1 84 ? -12.482 4.762 17.942 1.00 94.25 84 LEU A CA 1
ATOM 654 C C . LEU A 1 84 ? -11.390 5.474 17.129 1.00 94.25 84 LEU A C 1
ATOM 656 O O . LEU A 1 84 ? -10.985 4.988 16.078 1.00 94.25 84 LEU A O 1
ATOM 660 N N . ALA A 1 85 ? -10.876 6.621 17.581 1.00 94.19 85 ALA A N 1
ATOM 661 C CA . ALA A 1 85 ? -9.976 7.456 16.777 1.00 94.19 85 ALA A CA 1
ATOM 662 C C . ALA A 1 85 ? -8.664 6.752 16.373 1.00 94.19 85 ALA A C 1
ATOM 664 O O . ALA A 1 85 ? -8.186 6.927 15.249 1.00 94.19 85 ALA A O 1
ATOM 665 N N . ALA A 1 86 ? -8.072 5.962 17.274 1.00 94.50 86 ALA A N 1
ATOM 666 C CA . ALA A 1 86 ? -6.867 5.183 16.979 1.00 94.50 86 ALA A CA 1
ATOM 667 C C . ALA A 1 86 ? -7.164 4.002 16.038 1.00 94.50 86 ALA A C 1
ATOM 669 O O . ALA A 1 86 ? -6.398 3.745 15.113 1.00 94.50 86 ALA A O 1
ATOM 670 N N . TYR A 1 87 ? -8.309 3.348 16.229 1.00 95.19 87 TYR A N 1
ATOM 671 C CA . TYR A 1 87 ? -8.782 2.221 15.426 1.00 95.19 87 TYR A CA 1
ATOM 672 C C . TYR A 1 87 ? -9.155 2.655 14.002 1.00 95.19 87 TYR A C 1
ATOM 674 O O . TYR A 1 87 ? -8.818 1.980 13.032 1.00 95.19 87 TYR A O 1
ATOM 682 N N . ARG A 1 88 ? -9.746 3.847 13.844 1.00 94.88 88 ARG A N 1
ATOM 683 C CA . ARG A 1 88 ? -10.023 4.452 12.532 1.00 94.88 88 ARG A CA 1
ATOM 684 C C . ARG A 1 88 ? -8.731 4.716 11.772 1.00 94.88 88 ARG A C 1
ATOM 686 O O . ARG A 1 88 ? -8.633 4.396 10.590 1.00 94.88 88 ARG A O 1
ATOM 693 N N . ARG A 1 89 ? -7.728 5.271 12.460 1.00 94.88 89 ARG A N 1
ATOM 694 C CA . ARG A 1 89 ? -6.394 5.477 11.883 1.00 94.88 89 ARG A CA 1
ATOM 695 C C . ARG A 1 89 ? -5.743 4.153 11.501 1.00 94.88 89 ARG A C 1
ATOM 697 O O . ARG A 1 89 ? -5.188 4.066 10.414 1.00 94.88 89 ARG A O 1
ATOM 704 N N . ALA A 1 90 ? -5.856 3.123 12.337 1.00 95.50 90 ALA A N 1
ATOM 705 C CA . ALA A 1 90 ? -5.360 1.791 12.010 1.00 95.50 90 ALA A CA 1
ATOM 706 C C . ALA A 1 90 ? -6.041 1.215 10.758 1.00 95.50 90 ALA A C 1
ATOM 708 O O . ALA A 1 90 ? -5.344 0.742 9.869 1.00 95.50 90 ALA A O 1
ATOM 709 N N . ALA A 1 91 ? -7.368 1.336 10.628 1.00 95.12 91 ALA A N 1
ATOM 710 C CA . ALA A 1 91 ? -8.100 0.899 9.436 1.00 95.12 91 ALA A CA 1
ATOM 711 C C . ALA A 1 91 ? -7.576 1.569 8.155 1.00 95.12 91 ALA A C 1
ATOM 713 O O . ALA A 1 91 ? -7.274 0.891 7.173 1.00 95.12 91 ALA A O 1
ATOM 714 N N . GLN A 1 92 ? -7.397 2.892 8.196 1.00 94.75 92 GLN A N 1
ATOM 715 C CA . GLN A 1 92 ? -6.840 3.667 7.083 1.00 94.75 92 GLN A CA 1
ATOM 716 C C . GLN A 1 92 ? -5.386 3.286 6.781 1.00 94.75 92 GLN A C 1
ATOM 718 O O . GLN A 1 92 ? -4.991 3.213 5.621 1.00 94.75 92 GLN A O 1
ATOM 723 N N . GLN A 1 93 ? -4.576 3.032 7.809 1.00 95.69 93 GLN A N 1
ATOM 724 C CA . GLN A 1 93 ? -3.188 2.604 7.641 1.00 95.69 93 GLN A CA 1
ATOM 725 C C . GLN A 1 93 ? -3.087 1.191 7.061 1.00 95.69 93 GLN A C 1
ATOM 727 O O . GLN A 1 93 ? -2.224 0.955 6.222 1.00 95.69 93 GLN A O 1
ATOM 732 N N . GLU A 1 94 ? -3.957 0.261 7.461 1.00 95.88 94 GLU A N 1
ATOM 733 C CA . GLU A 1 94 ? -4.031 -1.082 6.876 1.00 95.88 94 GLU A CA 1
ATOM 734 C C . GLU A 1 94 ? -4.399 -1.025 5.392 1.00 95.88 94 GLU A C 1
ATOM 736 O O . GLU A 1 94 ? -3.788 -1.707 4.568 1.00 95.88 94 GLU A O 1
ATOM 741 N N . GLU A 1 95 ? -5.367 -0.181 5.037 1.00 94.75 95 GLU A N 1
ATOM 742 C CA . GLU A 1 95 ? -5.729 0.075 3.645 1.00 94.75 95 GLU A CA 1
ATOM 743 C C . GLU A 1 95 ? -4.579 0.721 2.867 1.00 94.75 95 GLU A C 1
ATOM 745 O O . GLU A 1 95 ? -4.200 0.232 1.804 1.00 94.75 95 GLU A O 1
ATOM 750 N N . GLY A 1 96 ? -3.953 1.757 3.427 1.00 95.12 96 GLY A N 1
ATOM 751 C CA . GLY A 1 96 ? -2.788 2.410 2.838 1.00 95.12 96 GLY A CA 1
ATOM 752 C C . GLY A 1 96 ? -1.615 1.449 2.625 1.00 95.12 96 GLY A C 1
ATOM 753 O O . GLY A 1 96 ? -0.960 1.505 1.586 1.00 95.12 96 GLY A O 1
ATOM 754 N N . LEU A 1 97 ? -1.377 0.524 3.560 1.00 96.94 97 LEU A N 1
ATOM 755 C CA . LEU A 1 97 ? -0.333 -0.496 3.458 1.00 96.94 97 LEU A CA 1
ATOM 756 C C . LEU A 1 97 ? -0.588 -1.447 2.278 1.00 96.94 97 LEU A C 1
ATOM 758 O O . LEU A 1 97 ? 0.325 -1.689 1.482 1.00 96.94 97 LEU A O 1
ATOM 762 N N . ARG A 1 98 ? -1.834 -1.922 2.117 1.00 96.50 98 ARG A N 1
ATOM 763 C CA . ARG A 1 98 ? -2.255 -2.737 0.963 1.00 96.50 98 ARG A CA 1
ATOM 764 C C . ARG A 1 98 ? -2.080 -1.987 -0.350 1.00 96.50 98 ARG A C 1
ATOM 766 O O . ARG A 1 98 ? -1.473 -2.509 -1.284 1.00 96.50 98 ARG A O 1
ATOM 773 N N . THR A 1 99 ? -2.570 -0.753 -0.414 1.00 96.19 99 THR A N 1
ATOM 774 C CA . THR A 1 99 ? -2.478 0.082 -1.615 1.00 96.19 99 THR A CA 1
ATOM 775 C C . THR A 1 99 ? -1.024 0.345 -1.992 1.00 96.19 99 THR A C 1
ATOM 777 O O . THR A 1 99 ? -0.657 0.203 -3.156 1.00 96.19 99 THR A O 1
ATOM 780 N N . ALA A 1 100 ? -0.161 0.639 -1.017 1.00 95.62 100 ALA A N 1
ATOM 781 C CA . ALA A 1 100 ? 1.269 0.815 -1.247 1.00 95.62 100 ALA A CA 1
ATOM 782 C C . ALA A 1 100 ? 1.946 -0.473 -1.743 1.00 95.62 100 ALA A C 1
ATOM 784 O O . ALA A 1 100 ? 2.867 -0.406 -2.556 1.00 95.62 100 ALA A O 1
ATOM 785 N N . PHE A 1 101 ? 1.499 -1.646 -1.284 1.00 96.75 101 PHE A N 1
ATOM 786 C CA . PHE A 1 101 ? 2.033 -2.928 -1.744 1.00 96.75 101 PHE A CA 1
ATOM 787 C C . PHE A 1 101 ? 1.669 -3.177 -3.211 1.00 96.75 101 PHE A C 1
ATOM 789 O O . PHE A 1 101 ? 2.552 -3.424 -4.033 1.00 96.75 101 PHE A O 1
ATOM 796 N N . ILE A 1 102 ? 0.385 -3.026 -3.556 1.00 96.06 102 ILE A N 1
ATOM 797 C CA . ILE A 1 102 ? -0.111 -3.173 -4.932 1.00 96.06 102 ILE A CA 1
ATOM 798 C C . ILE A 1 102 ? 0.559 -2.147 -5.850 1.00 96.06 102 ILE A C 1
ATOM 800 O O . ILE A 1 102 ? 1.079 -2.510 -6.904 1.00 96.06 102 ILE A O 1
ATOM 804 N N . GLY A 1 103 ? 0.622 -0.882 -5.429 1.00 94.88 103 GLY A N 1
ATOM 805 C CA . GLY A 1 103 ? 1.307 0.180 -6.163 1.00 94.88 103 GLY A CA 1
ATOM 806 C C . GLY A 1 103 ? 2.784 -0.141 -6.397 1.00 94.88 103 GLY A C 1
ATOM 807 O O . GLY A 1 103 ? 3.274 0.010 -7.514 1.00 94.88 103 GLY A O 1
ATOM 808 N N . GLY A 1 104 ? 3.476 -0.671 -5.385 1.00 94.62 104 GLY A N 1
ATOM 809 C CA . GLY A 1 104 ? 4.852 -1.144 -5.513 1.00 94.62 104 GLY A CA 1
ATOM 810 C C . GLY A 1 104 ? 5.006 -2.226 -6.584 1.00 94.62 104 GLY A C 1
ATOM 811 O O . GLY 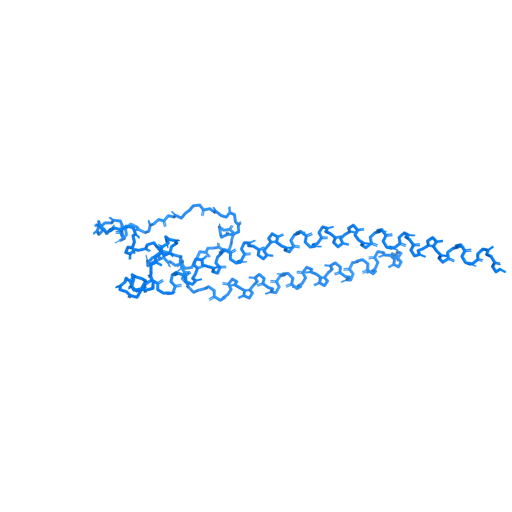A 1 104 ? 5.896 -2.124 -7.428 1.00 94.62 104 GLY A O 1
ATOM 812 N N . VAL A 1 105 ? 4.125 -3.230 -6.606 1.00 95.19 105 VAL A N 1
ATOM 813 C CA . VAL A 1 105 ? 4.129 -4.282 -7.640 1.00 95.19 105 VAL A CA 1
ATOM 814 C C . VAL A 1 105 ? 3.902 -3.684 -9.030 1.00 95.19 105 VAL A C 1
ATOM 816 O O . VAL A 1 105 ? 4.691 -3.939 -9.940 1.00 95.19 105 VAL A O 1
ATOM 819 N N . VAL A 1 106 ? 2.878 -2.842 -9.188 1.00 96.56 106 VAL A N 1
ATOM 820 C CA . VAL A 1 106 ? 2.528 -2.211 -10.471 1.00 96.56 106 VAL A CA 1
ATOM 821 C C . VAL A 1 106 ? 3.687 -1.371 -11.012 1.00 96.56 106 VAL A C 1
ATOM 823 O O . VAL A 1 106 ? 4.078 -1.535 -12.168 1.00 96.56 106 VAL A O 1
ATOM 826 N N . VAL A 1 107 ? 4.292 -0.522 -10.177 1.00 94.44 107 VAL A N 1
ATOM 827 C CA . VAL A 1 107 ? 5.436 0.315 -10.572 1.00 94.44 107 VAL A CA 1
ATOM 828 C C . VAL A 1 107 ? 6.625 -0.542 -11.003 1.00 94.44 107 VAL A C 1
ATOM 830 O O . VAL A 1 107 ? 7.261 -0.229 -12.006 1.00 94.44 107 VAL A O 1
ATOM 833 N N . ASN A 1 108 ? 6.907 -1.647 -10.307 1.00 94.19 108 ASN A N 1
ATOM 834 C CA . ASN A 1 108 ? 7.994 -2.553 -10.685 1.00 94.19 108 ASN A CA 1
ATOM 835 C C . ASN A 1 108 ? 7.746 -3.229 -12.043 1.00 94.19 108 ASN A C 1
ATOM 837 O O . ASN A 1 108 ? 8.673 -3.346 -12.844 1.00 94.19 108 ASN A O 1
ATOM 841 N N . VAL A 1 109 ? 6.504 -3.624 -12.334 1.00 95.25 109 VAL A N 1
ATOM 842 C CA . VAL A 1 109 ? 6.129 -4.187 -13.641 1.00 95.25 109 VAL A CA 1
ATOM 843 C C . VAL A 1 109 ? 6.301 -3.148 -14.751 1.00 95.25 109 VAL A C 1
ATOM 845 O O . VAL A 1 109 ? 6.944 -3.430 -15.762 1.00 95.25 109 VAL A O 1
ATOM 848 N N . ILE A 1 110 ? 5.793 -1.928 -14.557 1.00 95.88 110 ILE A N 1
ATOM 849 C CA . ILE A 1 110 ? 5.951 -0.832 -15.528 1.00 95.88 110 ILE A CA 1
ATOM 850 C C . ILE A 1 110 ? 7.436 -0.539 -15.757 1.00 95.88 110 ILE A C 1
ATOM 852 O O . ILE A 1 110 ? 7.887 -0.449 -16.902 1.00 95.88 110 ILE A O 1
ATOM 856 N N . TYR A 1 111 ? 8.209 -0.443 -14.674 1.00 94.62 111 TYR A N 1
ATOM 857 C CA . TYR A 1 111 ? 9.640 -0.186 -14.733 1.00 94.62 111 TYR A CA 1
ATOM 858 C C . TYR A 1 111 ? 10.382 -1.274 -15.516 1.00 94.62 111 TYR A C 1
ATOM 860 O O . TY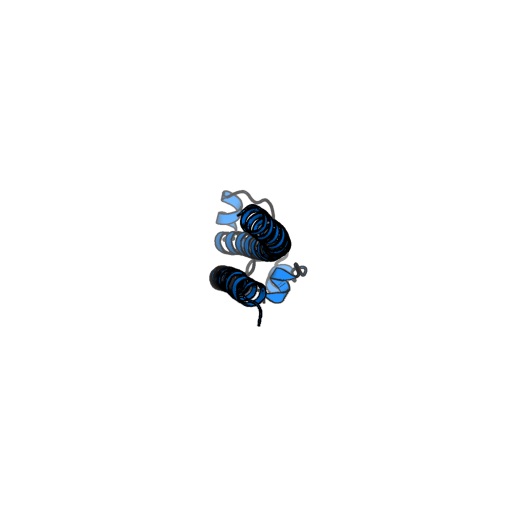R A 1 111 ? 11.229 -0.959 -16.355 1.00 94.62 111 TYR A O 1
ATOM 868 N N . PHE A 1 112 ? 10.037 -2.548 -15.299 1.00 93.94 112 PHE A N 1
ATOM 869 C CA . PHE A 1 112 ? 10.617 -3.668 -16.032 1.00 93.94 112 PHE A CA 1
ATOM 870 C C . PHE A 1 112 ? 10.472 -3.480 -17.547 1.00 93.94 112 PHE A C 1
ATOM 872 O O . PHE A 1 112 ? 11.472 -3.538 -18.268 1.00 93.94 112 PHE A O 1
ATOM 879 N N . PHE A 1 113 ? 9.262 -3.206 -18.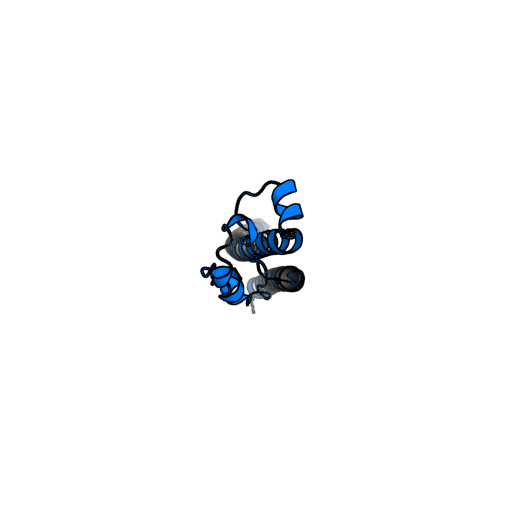038 1.00 95.62 113 PHE A N 1
ATOM 880 C CA . PHE A 1 113 ? 9.032 -3.012 -19.471 1.00 95.62 113 PHE A CA 1
ATOM 881 C C . PHE A 1 113 ? 9.703 -1.743 -19.999 1.00 95.62 113 PHE A C 1
ATOM 883 O O . PHE A 1 113 ? 10.400 -1.799 -21.016 1.00 95.62 113 PHE A O 1
ATOM 890 N N . ALA A 1 114 ? 9.566 -0.624 -19.284 1.00 94.94 114 ALA A N 1
ATOM 891 C CA . ALA A 1 114 ? 10.163 0.650 -19.670 1.00 94.94 114 ALA A CA 1
ATOM 892 C C . ALA A 1 114 ? 11.686 0.537 -19.826 1.00 94.94 114 ALA A C 1
ATOM 894 O O . ALA A 1 114 ? 12.236 0.933 -20.856 1.00 94.94 114 ALA A O 1
ATOM 895 N N . TYR A 1 115 ? 12.367 -0.084 -18.858 1.00 94.75 115 TYR A N 1
ATOM 896 C CA . TYR A 1 115 ? 13.810 -0.305 -18.910 1.00 94.75 115 TYR A CA 1
ATOM 897 C C . TYR A 1 115 ? 14.223 -1.073 -20.172 1.00 94.75 115 TYR A C 1
ATOM 899 O O . TYR A 1 115 ? 15.161 -0.685 -20.872 1.00 94.75 115 TYR A O 1
ATOM 907 N N . HIS A 1 116 ? 13.525 -2.167 -20.483 1.00 92.69 116 HIS A N 1
ATOM 908 C CA . HIS A 1 116 ? 13.876 -3.026 -21.611 1.00 92.69 116 HIS A CA 1
ATOM 909 C C . HIS A 1 116 ? 13.646 -2.337 -22.956 1.00 92.69 116 HIS A C 1
ATOM 911 O O . HIS A 1 116 ? 14.519 -2.412 -23.825 1.00 92.69 116 HIS A O 1
ATOM 917 N N . LEU A 1 117 ? 12.519 -1.639 -23.108 1.00 95.56 117 LEU A N 1
ATOM 918 C CA . LEU A 1 117 ? 12.194 -0.890 -24.321 1.00 95.56 117 LEU A CA 1
ATOM 919 C C . LEU A 1 117 ? 13.198 0.241 -24.561 1.00 95.56 117 LEU A C 1
ATOM 921 O O . LEU A 1 117 ? 13.772 0.332 -25.648 1.00 95.56 117 LEU A O 1
ATOM 925 N N . LEU A 1 118 ? 13.484 1.042 -23.532 1.00 94.00 118 LEU A N 1
ATOM 926 C CA . LEU A 1 118 ? 14.457 2.131 -23.616 1.00 94.00 118 LEU A CA 1
ATOM 927 C C . LEU A 1 118 ? 15.858 1.604 -23.930 1.00 94.00 118 LEU A C 1
ATOM 929 O O . LEU A 1 118 ? 16.533 2.129 -24.815 1.00 94.00 118 LEU A O 1
ATOM 933 N N . PHE A 1 119 ? 16.290 0.524 -23.273 1.00 92.94 119 PHE A N 1
ATOM 934 C CA . PHE A 1 119 ? 17.603 -0.059 -23.535 1.00 92.94 119 PHE A CA 1
ATOM 935 C C . PHE A 1 119 ? 17.751 -0.514 -24.995 1.00 92.94 119 PHE A C 1
ATOM 937 O O . PHE A 1 119 ? 18.794 -0.277 -25.612 1.00 92.94 119 PHE A O 1
ATOM 944 N N . ILE A 1 120 ? 16.722 -1.159 -25.559 1.00 92.62 120 ILE A N 1
ATOM 945 C CA . ILE A 1 120 ? 16.700 -1.575 -26.970 1.00 92.62 120 ILE A CA 1
ATOM 946 C C . ILE A 1 120 ? 16.764 -0.348 -27.883 1.00 92.62 120 ILE A C 1
ATOM 948 O O . ILE A 1 120 ? 17.603 -0.301 -28.786 1.00 92.62 120 ILE A O 1
ATOM 952 N N . TYR A 1 121 ? 15.921 0.653 -27.623 1.00 94.31 121 TYR A N 1
ATOM 953 C CA . TYR A 1 121 ? 15.858 1.886 -28.401 1.00 94.31 121 TYR A CA 1
ATOM 954 C C . TYR A 1 121 ? 17.217 2.599 -28.462 1.00 94.31 121 TYR A C 1
ATOM 956 O O . TYR A 1 121 ? 17.750 2.825 -29.554 1.00 94.31 121 TYR A O 1
ATOM 964 N N . PHE A 1 122 ? 17.830 2.875 -27.307 1.00 93.12 122 PHE A N 1
ATOM 965 C CA . PHE A 1 122 ? 19.119 3.566 -27.242 1.00 93.12 122 PHE A CA 1
ATOM 966 C C . PHE A 1 122 ? 20.249 2.737 -27.853 1.00 93.12 122 PHE A C 1
ATOM 968 O O . PHE A 1 122 ? 21.053 3.267 -28.619 1.00 93.12 122 PHE A O 1
ATOM 975 N N . SER A 1 123 ? 20.278 1.423 -27.605 1.00 91.44 123 SER A N 1
ATOM 976 C CA . SER A 1 123 ? 21.278 0.534 -28.211 1.00 91.44 123 SER A CA 1
ATOM 977 C C . SER A 1 123 ? 21.215 0.561 -29.740 1.00 91.44 123 SER A C 1
ATOM 979 O O . SER A 1 123 ? 22.251 0.605 -30.405 1.00 91.44 123 SER A O 1
ATOM 981 N N . ASN A 1 124 ? 20.008 0.556 -30.311 1.00 91.25 124 ASN A N 1
ATOM 982 C CA . ASN A 1 124 ? 19.809 0.619 -31.757 1.00 91.25 124 ASN A CA 1
ATOM 983 C C . ASN A 1 124 ? 20.126 2.008 -32.324 1.00 91.25 124 ASN A C 1
ATOM 985 O O . ASN A 1 124 ? 20.664 2.108 -33.425 1.00 91.25 124 ASN A O 1
ATOM 989 N N . SER A 1 125 ? 19.821 3.077 -31.586 1.00 91.44 125 SER A N 1
ATOM 990 C CA . SER A 1 125 ? 20.162 4.446 -31.986 1.00 91.44 125 SER A CA 1
ATOM 991 C C . SER A 1 125 ? 21.679 4.655 -32.066 1.00 91.44 125 SER A C 1
ATOM 993 O O . SER A 1 125 ? 22.185 5.110 -33.094 1.00 91.44 125 SER A O 1
ATOM 995 N N . ILE A 1 126 ? 22.420 4.217 -31.042 1.00 91.81 126 ILE A N 1
ATOM 996 C CA . ILE A 1 126 ? 23.887 4.320 -30.993 1.00 91.81 126 ILE A CA 1
ATOM 997 C C . ILE A 1 126 ? 24.533 3.498 -32.114 1.00 91.81 126 ILE A C 1
ATOM 999 O O . ILE A 1 126 ? 25.449 3.973 -32.783 1.00 91.81 126 ILE A O 1
ATOM 1003 N N . LYS A 1 127 ? 24.047 2.272 -32.357 1.00 90.62 127 LYS A N 1
ATOM 1004 C CA . LYS A 1 127 ? 24.545 1.429 -33.456 1.00 90.62 127 LYS A CA 1
ATOM 1005 C C . LYS A 1 127 ? 24.329 2.067 -34.825 1.00 90.62 127 LYS A C 1
ATOM 1007 O O . LYS A 1 127 ? 25.209 1.946 -35.665 1.00 90.62 127 LYS A O 1
ATOM 1012 N N . ARG A 1 128 ? 23.179 2.714 -35.051 1.00 87.69 128 ARG A N 1
ATOM 1013 C CA . ARG A 1 128 ? 22.891 3.414 -36.311 1.00 87.69 128 ARG A CA 1
ATOM 1014 C C . ARG A 1 128 ? 23.839 4.590 -36.523 1.00 87.69 128 ARG A C 1
ATOM 1016 O O . ARG A 1 128 ? 24.452 4.657 -37.576 1.00 87.69 128 ARG A O 1
ATOM 1023 N N . HIS A 1 129 ? 24.042 5.433 -35.512 1.00 85.19 129 HIS A N 1
ATOM 1024 C CA . HIS A 1 129 ? 24.958 6.576 -35.615 1.00 85.19 129 HIS A CA 1
ATOM 1025 C C . HIS A 1 129 ? 26.413 6.151 -35.851 1.00 85.19 129 HIS A C 1
ATOM 1027 O O . HIS A 1 129 ? 27.085 6.725 -36.697 1.00 85.19 129 HIS A O 1
ATOM 1033 N N . LYS A 1 130 ? 26.883 5.091 -35.181 1.00 77.00 130 LYS A N 1
ATOM 1034 C CA . LYS A 1 130 ? 28.225 4.529 -35.422 1.00 77.00 130 LYS A CA 1
ATOM 1035 C C . LYS A 1 130 ? 28.423 3.912 -36.807 1.00 77.00 130 LYS A C 1
ATOM 1037 O O . LYS A 1 130 ? 29.555 3.626 -37.154 1.00 77.00 130 LYS A O 1
ATOM 1042 N N . ARG A 1 131 ? 27.346 3.606 -37.534 1.00 70.00 131 ARG A N 1
ATOM 1043 C CA . ARG A 1 131 ? 27.408 2.995 -38.870 1.00 70.00 131 ARG A CA 1
ATOM 1044 C C . ARG A 1 131 ? 27.386 4.044 -39.992 1.00 70.00 131 ARG A C 1
ATOM 1046 O O . ARG A 1 131 ? 27.555 3.679 -41.146 1.00 70.00 131 ARG A O 1
ATOM 1053 N N . VAL A 1 132 ? 27.092 5.299 -39.644 1.00 63.47 132 VAL A N 1
ATOM 1054 C CA . VAL A 1 132 ? 27.030 6.458 -40.551 1.00 63.47 132 VAL A CA 1
ATOM 1055 C C . VAL A 1 132 ? 28.331 7.281 -40.500 1.00 63.47 132 VAL A C 1
ATOM 1057 O O . VAL A 1 132 ? 28.598 8.033 -41.431 1.00 63.47 132 VAL A O 1
ATOM 1060 N N . LEU A 1 133 ? 29.130 7.119 -39.438 1.00 53.50 133 LEU A N 1
ATOM 1061 C CA . LEU A 1 133 ? 30.523 7.577 -39.320 1.00 53.50 133 LEU A CA 1
ATOM 1062 C C . LEU A 1 133 ? 31.478 6.506 -39.852 1.00 53.50 133 LEU A C 1
ATOM 1064 O O . LEU A 1 133 ? 32.510 6.898 -40.431 1.00 53.50 133 LEU A O 1
#

Secondary structure (DSSP, 8-state):
--HHHHHHHHHHHHHHHHHHHHHHHHHHH--B-SBTTPBPPPHHHHHHTPPPPPPHHHHTTT--GGGTBTTS---HHHHHHTT-HHHHHHHHHHHHHHHHHHHHHHHHHHHHHHHHHHHHHHHHHHHHHTTT-

Radius of gyration: 23.35 Å; Cα contacts (8 Å, |Δi|>4): 100; chains: 1; bounding box: 55×25×66 Å

pLDDT: mean 91.67, std 6.32, range [53.5, 97.19]

Solvent-accessible surface area (backbone atoms only — not comparable to full-atom values): 7522 Å² total; per-residue (Å²): 132,57,71,67,58,54,56,50,49,55,53,51,48,51,52,52,50,51,47,49,53,53,52,53,50,54,57,66,68,49,77,38,19,34,35,68,92,38,63,55,70,59,69,66,47,48,63,68,62,58,84,82,83,77,58,63,82,54,62,75,66,73,62,60,63,80,57,39,40,34,74,57,98,67,51,72,67,51,31,58,77,45,68,28,61,65,19,33,50,20,36,53,48,44,51,50,49,33,51,51,50,53,49,45,54,53,52,50,56,53,48,54,52,51,52,53,53,51,52,52,52,53,55,53,52,54,53,52,56,66,72,75,108

Foldseek 3Di:
DDPLVVVVCVVLVVLVVVLVVVLVVLLVVQAAALWPPGRRDDSVCLLVVPDDDHDVVVVVVVDDCLLTGLLDPDDPVSCVVSVRPSSVVNNVSSVVSNVSNVVSVVVSVVCVVVSVVVVVVVVVVVVVVVVVD